Protein AF-A0A844Y4C1-F1 (afdb_monomer_lite)

Foldseek 3Di:
DDDPVCCVDPNVVVVVVVVVVVVVVVVVVVPPPPPDPPPPPPPDDPPDDD

Structure (mmCIF, N/CA/C/O backbone):
data_AF-A0A844Y4C1-F1
#
_entry.id   AF-A0A844Y4C1-F1
#
loop_
_atom_site.group_PDB
_atom_site.id
_atom_site.type_symbol
_atom_site.label_atom_id
_atom_site.label_alt_id
_atom_site.label_comp_id
_atom_site.label_asym_id
_atom_site.label_entity_id
_atom_site.label_seq_id
_atom_site.pdbx_PDB_ins_code
_atom_site.Cartn_x
_atom_site.Cartn_y
_atom_site.Cartn_z
_atom_site.occupancy
_atom_site.B_iso_or_equiv
_atom_site.auth_seq_id
_atom_site.auth_comp_id
_atom_site.auth_asym_id
_atom_site.auth_atom_id
_atom_site.pdbx_PDB_model_num
ATOM 1 N N . MET A 1 1 ? -12.247 13.858 8.414 1.00 62.59 1 MET A N 1
ATOM 2 C CA . MET A 1 1 ? -12.648 12.550 7.848 1.00 62.59 1 MET A CA 1
ATOM 3 C C . MET A 1 1 ? -11.413 11.664 7.649 1.00 62.59 1 MET A C 1
ATOM 5 O O . MET A 1 1 ? -11.179 11.142 6.573 1.00 62.59 1 MET A O 1
ATOM 9 N N . TYR A 1 2 ? -10.594 11.524 8.694 1.00 63.78 2 TYR A N 1
ATOM 10 C CA . TYR A 1 2 ? -9.456 10.609 8.727 1.00 63.78 2 TYR A CA 1
ATOM 11 C C . TYR A 1 2 ? -9.453 10.021 10.130 1.00 63.78 2 TYR A C 1
ATOM 13 O O . TYR A 1 2 ? -9.145 10.723 11.092 1.00 63.78 2 TYR A O 1
ATOM 21 N N . ASP A 1 3 ? -9.939 8.791 10.262 1.00 79.38 3 ASP A N 1
ATOM 22 C CA . ASP A 1 3 ? -9.996 8.122 11.555 1.00 79.38 3 ASP A CA 1
ATOM 23 C C . ASP A 1 3 ? -8.792 7.192 11.683 1.00 79.38 3 ASP A C 1
ATOM 25 O O . ASP A 1 3 ? -8.735 6.123 11.076 1.00 79.38 3 ASP A O 1
ATOM 29 N N . LEU A 1 4 ? -7.820 7.600 12.499 1.00 81.62 4 LEU A N 1
ATOM 30 C CA . LEU A 1 4 ? -6.627 6.807 12.798 1.00 81.62 4 LEU A CA 1
ATOM 31 C C . LEU A 1 4 ? -6.968 5.448 13.432 1.00 81.62 4 LEU A C 1
ATOM 33 O O . LEU A 1 4 ? -6.163 4.516 13.370 1.00 81.62 4 LEU A O 1
ATOM 37 N N . ARG A 1 5 ? -8.163 5.298 14.017 1.00 86.12 5 ARG A N 1
ATOM 38 C CA . ARG A 1 5 ? -8.631 4.031 14.593 1.00 86.12 5 ARG A CA 1
ATOM 39 C C . ARG A 1 5 ? -8.900 2.985 13.516 1.00 86.12 5 ARG A C 1
ATOM 41 O O . ARG A 1 5 ? -8.754 1.798 13.802 1.00 86.12 5 ARG A O 1
ATOM 48 N N . PHE A 1 6 ? -9.212 3.397 12.286 1.00 85.81 6 PHE A N 1
ATOM 49 C CA . PHE A 1 6 ? -9.433 2.484 11.163 1.00 85.81 6 PHE A CA 1
ATOM 50 C C . PHE A 1 6 ? -8.221 1.571 10.927 1.00 85.81 6 PHE A C 1
ATOM 52 O O . PHE A 1 6 ? -8.389 0.362 10.777 1.00 85.81 6 PHE A O 1
ATOM 59 N N . PHE A 1 7 ? -6.999 2.104 11.017 1.00 84.62 7 PHE A N 1
ATOM 60 C CA . PHE A 1 7 ? -5.758 1.338 10.823 1.00 84.62 7 PHE A CA 1
ATOM 61 C C . PHE A 1 7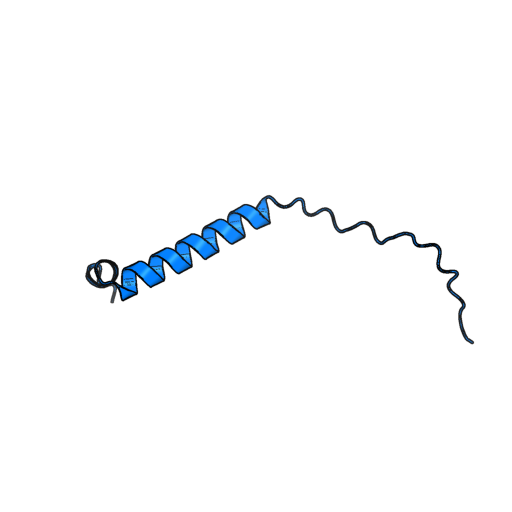 ? -5.483 0.296 11.910 1.00 84.62 7 PHE A C 1
ATOM 63 O O . PHE A 1 7 ? -4.690 -0.617 11.696 1.00 84.62 7 PHE A O 1
ATOM 70 N N . ARG A 1 8 ? -6.147 0.403 13.068 1.00 88.50 8 ARG A N 1
ATOM 71 C CA . ARG A 1 8 ? -6.056 -0.590 14.150 1.00 88.50 8 ARG A CA 1
ATOM 72 C C . ARG A 1 8 ? -7.014 -1.764 13.948 1.00 88.50 8 ARG A C 1
ATOM 74 O O . ARG A 1 8 ? -6.927 -2.752 14.671 1.00 88.50 8 ARG A O 1
ATOM 81 N N . THR A 1 9 ? -7.939 -1.664 12.995 1.00 94.44 9 THR A N 1
ATOM 82 C CA . THR A 1 9 ? -8.848 -2.760 12.646 1.00 94.44 9 THR A CA 1
ATOM 83 C C . THR A 1 9 ? -8.159 -3.760 11.719 1.00 94.44 9 THR A C 1
ATOM 85 O O . THR A 1 9 ? -7.227 -3.411 10.994 1.00 94.44 9 THR A O 1
ATOM 88 N N . ARG A 1 10 ? -8.650 -5.006 11.679 1.00 91.38 10 ARG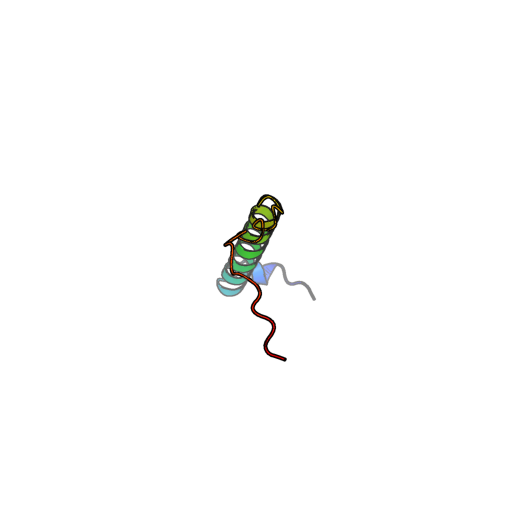 A N 1
ATOM 89 C CA . ARG A 1 10 ? -8.152 -6.017 10.727 1.00 91.38 10 ARG A CA 1
ATOM 90 C C . ARG A 1 10 ? -8.308 -5.567 9.271 1.00 91.38 10 ARG A C 1
ATOM 92 O O . ARG A 1 10 ? -7.422 -5.818 8.464 1.00 91.38 10 ARG A O 1
ATOM 99 N N . LEU A 1 11 ? -9.404 -4.872 8.959 1.00 92.56 11 LEU A N 1
ATOM 100 C CA . LEU A 1 11 ? -9.668 -4.337 7.624 1.00 92.56 11 LEU A CA 1
ATOM 101 C C . LEU A 1 11 ? -8.658 -3.247 7.246 1.00 92.56 11 LEU A C 1
ATOM 103 O O . LEU A 1 11 ? -8.073 -3.302 6.169 1.00 92.56 11 LEU A O 1
ATOM 107 N N . GLY A 1 12 ? -8.412 -2.291 8.145 1.00 91.38 12 GLY A N 1
ATOM 108 C CA . GLY A 1 12 ? -7.423 -1.238 7.915 1.00 91.38 12 GLY A CA 1
ATOM 109 C C . GLY A 1 12 ? -5.997 -1.776 7.811 1.00 91.38 12 GLY A C 1
ATOM 110 O O . GLY A 1 12 ? -5.223 -1.286 6.992 1.00 91.38 12 GLY A O 1
ATOM 111 N N . HIS A 1 13 ? -5.666 -2.822 8.573 1.00 92.31 13 HIS A N 1
ATOM 112 C CA . HIS A 1 13 ? -4.379 -3.504 8.455 1.00 92.31 13 HIS A CA 1
ATOM 113 C C . HIS A 1 13 ? -4.226 -4.194 7.093 1.00 92.31 13 HIS A C 1
ATOM 115 O O . HIS A 1 13 ? -3.224 -3.984 6.416 1.00 92.31 13 HIS A O 1
ATOM 121 N N . ALA A 1 14 ? -5.237 -4.946 6.644 1.00 94.81 14 ALA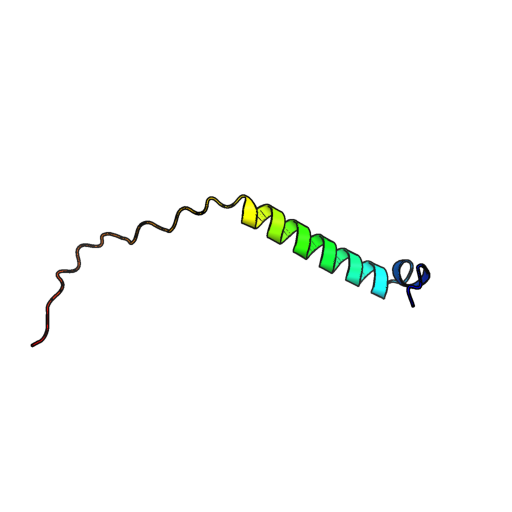 A N 1
ATOM 122 C CA . ALA A 1 14 ? -5.229 -5.579 5.324 1.00 94.81 14 ALA A CA 1
ATOM 123 C C . ALA A 1 14 ? -5.121 -4.549 4.185 1.00 94.81 14 ALA A C 1
ATOM 125 O O . ALA A 1 14 ? -4.343 -4.740 3.251 1.00 94.81 14 ALA A O 1
ATOM 126 N N . ALA A 1 15 ? -5.842 -3.428 4.290 1.00 93.06 15 ALA A N 1
ATOM 127 C CA . ALA A 1 15 ? -5.749 -2.333 3.330 1.00 93.06 15 ALA A CA 1
ATOM 128 C C . ALA A 1 15 ? -4.327 -1.747 3.272 1.00 93.06 15 ALA A C 1
ATOM 130 O O . ALA A 1 15 ? -3.771 -1.587 2.187 1.00 93.06 15 ALA A O 1
ATOM 131 N N . MET A 1 16 ? -3.705 -1.494 4.429 1.00 94.38 16 MET A N 1
ATOM 132 C CA . MET A 1 16 ? -2.326 -0.998 4.500 1.00 94.38 16 MET A CA 1
ATOM 133 C C . MET A 1 16 ? -1.314 -1.986 3.916 1.00 94.38 16 MET A C 1
ATOM 135 O O . MET A 1 16 ? -0.426 -1.574 3.173 1.00 94.38 16 MET A O 1
ATOM 139 N N . VAL A 1 17 ? -1.471 -3.286 4.184 1.00 95.12 17 VAL A N 1
ATOM 140 C CA . VAL A 1 17 ? -0.626 -4.335 3.593 1.00 95.12 17 VAL A CA 1
ATOM 141 C C . VAL A 1 17 ? -0.765 -4.360 2.068 1.00 95.12 17 VAL A C 1
ATOM 143 O O . VAL A 1 17 ? 0.244 -4.432 1.370 1.00 95.12 17 VAL A O 1
ATOM 146 N N . SER A 1 18 ? -1.983 -4.233 1.533 1.00 94.38 18 SER A N 1
ATOM 147 C CA . SER A 1 18 ? -2.212 -4.172 0.083 1.00 94.38 18 SER A CA 1
ATOM 148 C C . SER A 1 18 ? -1.537 -2.958 -0.559 1.00 94.38 18 SER A C 1
ATOM 150 O O . SER A 1 18 ? -0.913 -3.086 -1.612 1.00 94.38 18 SER A O 1
ATOM 152 N N . VAL A 1 19 ? -1.644 -1.782 0.068 1.00 94.56 19 VAL A N 1
ATOM 153 C CA . VAL A 1 19 ? -0.988 -0.559 -0.419 1.00 94.56 19 VAL A CA 1
ATOM 154 C C . VAL A 1 19 ? 0.532 -0.713 -0.364 1.00 94.56 19 VAL A C 1
ATOM 156 O O . VAL A 1 19 ? 1.210 -0.416 -1.344 1.00 94.56 19 VAL A O 1
ATOM 159 N N . ALA A 1 20 ? 1.073 -1.241 0.735 1.00 95.31 20 ALA A N 1
ATOM 160 C CA . ALA A 1 20 ? 2.506 -1.488 0.873 1.00 95.31 20 ALA A CA 1
ATOM 161 C C . ALA A 1 20 ? 3.028 -2.475 -0.187 1.00 95.31 20 ALA A C 1
ATOM 163 O O . ALA A 1 20 ? 4.079 -2.236 -0.785 1.00 95.31 20 ALA A O 1
ATOM 164 N N . ALA A 1 21 ? 2.278 -3.544 -0.475 1.00 95.62 21 ALA A N 1
ATOM 165 C CA . ALA A 1 21 ? 2.616 -4.505 -1.522 1.00 95.62 21 ALA A CA 1
ATOM 166 C C . ALA A 1 21 ? 2.624 -3.851 -2.912 1.00 95.62 21 ALA A C 1
ATOM 168 O O . ALA A 1 21 ? 3.576 -4.035 -3.669 1.00 95.62 21 ALA A O 1
ATOM 169 N N . MET A 1 22 ? 1.612 -3.034 -3.223 1.00 95.50 22 MET A N 1
ATOM 170 C CA . MET A 1 22 ? 1.538 -2.292 -4.484 1.00 95.50 22 MET A CA 1
ATOM 171 C C . MET A 1 22 ? 2.721 -1.330 -4.649 1.00 95.50 22 MET A C 1
ATOM 173 O O . MET A 1 22 ? 3.358 -1.316 -5.700 1.00 95.50 22 MET A O 1
ATOM 177 N N . VAL A 1 23 ? 3.055 -0.562 -3.60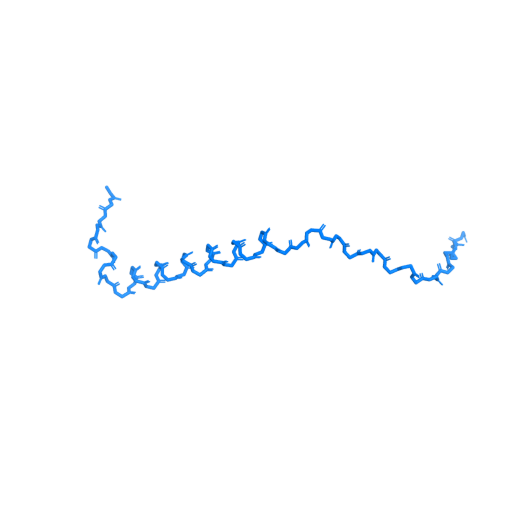9 1.00 95.12 23 VAL A N 1
ATOM 178 C CA . VAL A 1 23 ? 4.195 0.370 -3.635 1.00 95.12 23 VAL A CA 1
ATOM 179 C C . VAL A 1 23 ? 5.509 -0.382 -3.829 1.00 95.12 23 VAL A C 1
ATOM 181 O O . VAL A 1 23 ? 6.324 0.016 -4.658 1.00 95.12 23 VAL A O 1
ATOM 184 N N . THR A 1 24 ? 5.693 -1.499 -3.122 1.00 91.75 24 THR A N 1
ATOM 185 C CA . THR A 1 24 ? 6.883 -2.350 -3.268 1.00 91.75 24 THR A CA 1
ATOM 186 C C . THR A 1 24 ? 7.001 -2.897 -4.687 1.00 91.75 24 THR A C 1
ATOM 188 O O . THR A 1 24 ? 8.071 -2.814 -5.284 1.00 91.75 24 THR A O 1
ATOM 191 N N . PHE A 1 25 ? 5.905 -3.402 -5.259 1.00 90.69 25 PHE A N 1
ATOM 192 C CA . PHE A 1 25 ? 5.878 -3.909 -6.630 1.00 90.69 25 PHE A CA 1
ATOM 193 C C . PHE A 1 25 ? 6.254 -2.827 -7.648 1.00 90.69 25 PHE A C 1
ATOM 195 O O . PHE A 1 25 ? 7.091 -3.069 -8.513 1.00 90.69 25 PHE A O 1
ATOM 202 N N . ILE A 1 26 ? 5.689 -1.624 -7.524 1.00 88.88 26 ILE A N 1
ATOM 203 C CA . ILE A 1 26 ? 5.994 -0.499 -8.420 1.00 88.88 26 ILE A CA 1
ATOM 204 C C . ILE A 1 26 ? 7.459 -0.072 -8.283 1.00 88.88 26 ILE A C 1
ATOM 206 O O . ILE A 1 26 ? 8.127 0.139 -9.292 1.00 88.88 26 ILE A O 1
ATOM 210 N N . ALA A 1 27 ? 7.974 0.026 -7.055 1.00 88.06 27 ALA A N 1
ATOM 211 C CA . ALA A 1 27 ? 9.374 0.367 -6.816 1.00 88.06 27 ALA A CA 1
ATOM 212 C C . ALA A 1 27 ? 10.322 -0.658 -7.460 1.00 88.06 27 ALA A C 1
ATOM 214 O O . ALA A 1 27 ? 11.304 -0.274 -8.091 1.00 88.06 27 ALA A O 1
ATOM 215 N N . PHE A 1 28 ? 9.991 -1.949 -7.362 1.00 85.00 28 PHE A N 1
ATOM 216 C CA . PHE A 1 28 ? 10.757 -3.022 -7.996 1.00 85.00 28 PHE A CA 1
ATOM 217 C C . PHE A 1 28 ? 10.668 -2.972 -9.527 1.00 85.00 28 PHE A C 1
ATOM 219 O O . PHE A 1 28 ? 11.677 -3.134 -10.207 1.00 85.00 28 PHE A O 1
ATOM 226 N N . GLN A 1 29 ? 9.486 -2.684 -10.081 1.00 81.25 29 GLN A N 1
ATOM 227 C CA . GLN A 1 29 ? 9.297 -2.508 -11.525 1.00 81.25 29 GLN A CA 1
ATOM 228 C C . GLN A 1 29 ? 10.052 -1.296 -12.076 1.00 81.25 29 GLN A C 1
ATOM 230 O O . GLN A 1 29 ? 10.583 -1.359 -13.178 1.00 81.25 29 GLN A O 1
ATOM 235 N N . GLY A 1 30 ? 10.173 -0.211 -11.309 1.00 71.62 30 GLY A N 1
ATOM 236 C CA . GLY A 1 30 ? 10.999 0.940 -11.689 1.00 71.62 30 GLY A CA 1
ATOM 23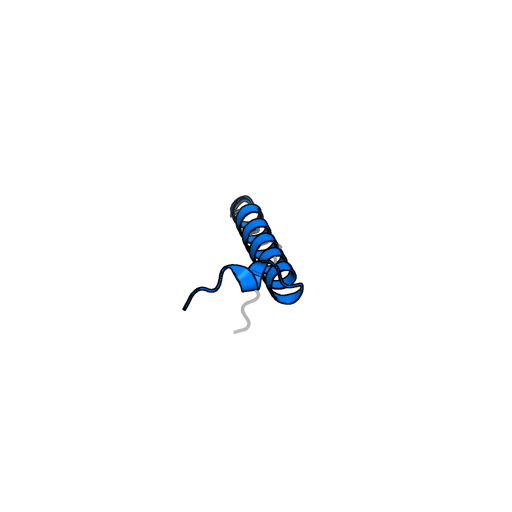7 C C . GLY A 1 30 ? 12.499 0.627 -11.767 1.00 71.62 30 GLY A C 1
ATOM 238 O O . GLY A 1 30 ? 13.242 1.374 -12.399 1.00 71.62 30 GLY A O 1
ATOM 239 N N . GLN A 1 31 ? 12.949 -0.469 -11.145 1.00 64.88 31 GLN A N 1
ATOM 240 C CA . GLN A 1 31 ? 14.318 -0.977 -11.271 1.00 64.88 31 GLN A CA 1
ATOM 241 C C . GLN A 1 31 ? 14.473 -2.014 -12.386 1.00 64.88 31 GLN A C 1
ATOM 243 O O . GLN A 1 31 ? 15.605 -2.377 -12.713 1.00 64.88 31 GLN A O 1
ATOM 248 N N . ALA A 1 32 ? 13.374 -2.493 -12.980 1.00 62.03 32 ALA A N 1
ATOM 249 C CA . ALA A 1 32 ? 13.463 -3.305 -14.179 1.00 62.03 32 ALA A CA 1
ATOM 250 C C . ALA A 1 32 ? 14.060 -2.416 -15.280 1.00 62.03 32 ALA A C 1
ATOM 252 O O . ALA A 1 32 ? 13.498 -1.357 -15.576 1.00 62.03 32 ALA A O 1
ATOM 253 N N . PRO A 1 33 ? 15.216 -2.781 -15.865 1.00 57.41 33 PRO A N 1
ATOM 254 C CA . PRO A 1 33 ? 15.768 -2.002 -16.953 1.00 57.41 33 PRO A CA 1
ATOM 255 C C . PRO A 1 33 ? 14.700 -1.914 -18.040 1.00 57.41 33 PRO A C 1
ATOM 257 O O . PRO A 1 33 ? 14.185 -2.938 -18.491 1.00 57.41 33 PRO A O 1
ATOM 260 N N . ALA A 1 34 ? 14.386 -0.692 -18.469 1.00 59.62 34 ALA A N 1
ATOM 261 C CA . ALA A 1 34 ? 13.601 -0.412 -19.663 1.00 59.62 34 ALA A CA 1
ATOM 262 C C . ALA A 1 34 ? 14.403 -0.804 -20.914 1.00 59.62 34 ALA A C 1
ATOM 264 O O . ALA A 1 34 ? 14.592 0.001 -21.818 1.00 59.62 34 ALA A O 1
ATOM 265 N N . ASN A 1 35 ? 14.952 -2.018 -20.937 1.00 59.06 35 ASN A N 1
ATOM 266 C CA . ASN A 1 35 ? 15.464 -2.614 -22.143 1.00 59.06 35 ASN A CA 1
ATOM 267 C C . ASN A 1 35 ? 14.212 -3.096 -22.878 1.00 59.06 35 ASN A C 1
ATOM 269 O O . ASN A 1 35 ? 13.636 -4.107 -22.457 1.00 59.06 35 ASN A O 1
ATOM 273 N N . PRO A 1 36 ? 13.711 -2.373 -23.901 1.00 61.84 36 PRO A N 1
ATOM 274 C CA . PRO A 1 36 ? 12.735 -2.986 -24.779 1.00 61.84 36 PRO A CA 1
ATOM 275 C C . PRO A 1 36 ? 13.354 -4.314 -25.224 1.00 61.84 36 PRO A C 1
ATOM 277 O O . PRO A 1 36 ? 14.547 -4.329 -25.549 1.00 61.84 36 PRO A O 1
ATOM 280 N N . PRO A 1 37 ? 12.621 -5.440 -25.184 1.00 60.19 37 PRO A N 1
ATOM 281 C CA . PRO A 1 37 ? 13.126 -6.644 -25.812 1.00 60.19 37 PRO A CA 1
ATOM 282 C C . PRO A 1 37 ? 13.478 -6.233 -27.237 1.00 60.19 37 PRO A C 1
ATOM 284 O O . PRO A 1 37 ? 12.601 -5.783 -27.979 1.00 60.19 37 PRO A O 1
ATOM 287 N N . ALA A 1 38 ? 14.773 -6.271 -27.570 1.00 59.47 38 ALA A N 1
ATOM 288 C CA . ALA A 1 38 ? 15.212 -6.051 -28.932 1.00 59.47 38 ALA A CA 1
ATOM 289 C C . ALA A 1 38 ? 14.317 -6.958 -29.779 1.00 59.47 38 ALA A C 1
ATOM 291 O O . ALA A 1 38 ? 14.225 -8.149 -29.446 1.00 59.47 38 ALA A O 1
ATOM 292 N N . PRO A 1 39 ? 13.567 -6.408 -30.756 1.00 60.53 39 PRO A N 1
ATOM 293 C CA . PRO A 1 39 ? 12.670 -7.225 -31.549 1.00 60.53 39 PRO A CA 1
ATOM 294 C C . PRO A 1 39 ? 13.505 -8.401 -32.042 1.00 60.53 39 PRO A C 1
ATOM 296 O O . PRO A 1 39 ? 14.628 -8.169 -32.508 1.00 60.53 39 PRO A O 1
ATOM 299 N N . PRO A 1 40 ? 13.048 -9.652 -31.852 1.00 61.19 40 PRO A N 1
ATOM 300 C CA . PRO A 1 40 ? 13.795 -10.778 -32.358 1.00 61.19 40 PRO A CA 1
ATOM 301 C C . PRO A 1 40 ? 13.961 -10.502 -33.843 1.00 61.19 40 PRO A C 1
ATOM 303 O O . PRO A 1 40 ? 12.982 -10.446 -34.586 1.00 61.19 40 PRO A O 1
ATOM 306 N N . ILE A 1 41 ? 15.200 -10.283 -34.277 1.00 59.88 41 ILE A N 1
ATOM 307 C CA . ILE A 1 41 ? 15.546 -10.287 -35.692 1.00 59.88 41 ILE A CA 1
ATOM 308 C C . ILE A 1 41 ? 15.501 -11.762 -36.100 1.00 59.88 41 ILE A C 1
ATOM 310 O O . ILE A 1 41 ? 16.506 -12.387 -36.420 1.00 59.88 41 ILE A O 1
ATOM 314 N N . SER A 1 42 ? 14.327 -12.377 -35.987 1.00 56.47 42 SER A N 1
ATOM 315 C CA . SER A 1 42 ? 14.012 -13.587 -36.708 1.00 56.47 42 SER A CA 1
ATOM 316 C C . SER A 1 42 ? 13.878 -13.129 -38.147 1.00 56.47 42 SER A C 1
ATOM 318 O O . SER A 1 42 ? 12.962 -12.370 -38.465 1.00 56.47 42 SER A O 1
ATOM 320 N N . GLY A 1 43 ? 14.838 -13.524 -38.980 1.00 56.44 43 GLY A N 1
ATOM 321 C CA . GLY A 1 43 ? 14.814 -13.320 -40.420 1.00 56.44 43 GLY A CA 1
ATOM 322 C C . GLY A 1 43 ? 13.615 -14.023 -41.045 1.00 56.44 43 GLY A C 1
ATOM 323 O O . GLY A 1 43 ? 13.754 -15.067 -41.671 1.00 56.44 43 GLY A O 1
ATOM 324 N N . PHE A 1 44 ? 12.427 -13.461 -40.863 1.00 56.44 44 PHE A N 1
ATOM 325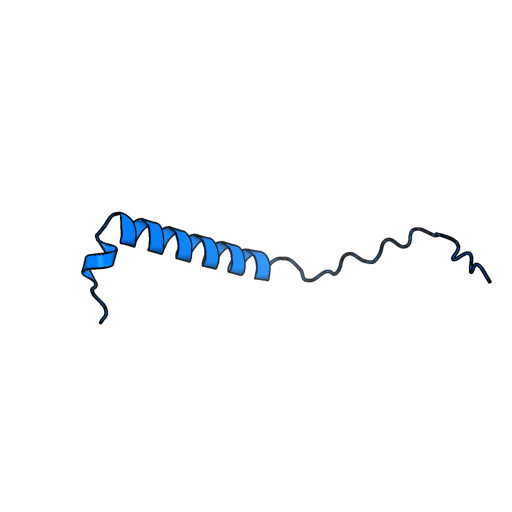 C CA . PHE A 1 44 ? 11.296 -13.745 -41.713 1.00 56.44 44 PHE A CA 1
ATOM 326 C C . PHE A 1 44 ? 11.463 -12.847 -42.925 1.00 56.44 44 PHE A C 1
ATOM 328 O O . PHE A 1 44 ? 11.409 -11.622 -42.820 1.00 56.44 44 PHE A O 1
ATOM 335 N N . ALA A 1 45 ? 11.728 -13.471 -44.071 1.00 54.44 45 ALA A N 1
ATOM 336 C CA . ALA A 1 45 ? 11.560 -12.815 -45.350 1.00 54.44 45 ALA A CA 1
ATOM 337 C C . ALA A 1 45 ? 10.142 -12.235 -45.372 1.00 54.44 45 ALA A C 1
ATOM 339 O O . ALA A 1 45 ? 9.160 -12.976 -45.313 1.00 54.44 45 ALA A O 1
ATOM 340 N N . GLN A 1 46 ? 10.050 -10.909 -45.380 1.00 61.22 46 GLN A N 1
ATOM 341 C CA . GLN A 1 46 ? 8.814 -10.189 -45.622 1.00 61.22 46 GLN A CA 1
ATOM 342 C C . GLN A 1 46 ? 8.381 -10.533 -47.050 1.00 61.22 46 GLN A C 1
ATOM 344 O O . GLN A 1 46 ? 8.838 -9.921 -48.010 1.00 61.22 46 GLN A O 1
ATOM 349 N N . VAL A 1 47 ? 7.571 -11.581 -47.203 1.00 64.06 47 VAL A N 1
ATOM 350 C CA . VAL A 1 47 ? 6.910 -11.877 -48.473 1.00 64.06 47 VAL A CA 1
ATOM 351 C C . VAL A 1 47 ? 5.705 -10.953 -48.546 1.00 64.06 47 VAL A C 1
ATOM 353 O O . VAL A 1 47 ? 4.703 -11.152 -47.862 1.00 64.06 47 VAL A O 1
ATOM 356 N N . GLU A 1 48 ? 5.851 -9.897 -49.334 1.00 63.31 48 GLU A N 1
ATOM 357 C CA . GLU A 1 48 ? 4.777 -8.990 -49.712 1.00 63.31 48 GLU A CA 1
ATOM 358 C C . GLU A 1 48 ? 3.822 -9.754 -50.645 1.00 63.31 48 GLU A C 1
ATOM 360 O O . GLU A 1 48 ? 4.199 -10.118 -51.758 1.00 63.31 48 GLU A O 1
ATOM 365 N N . LEU A 1 49 ? 2.614 -10.083 -50.173 1.00 58.16 49 LEU A N 1
ATOM 366 C CA . LEU A 1 49 ? 1.545 -10.556 -51.055 1.00 58.16 49 LEU A CA 1
ATOM 367 C C . LEU A 1 49 ? 0.906 -9.323 -51.702 1.00 58.16 49 LEU A C 1
ATOM 369 O O . LEU A 1 49 ? 0.125 -8.626 -51.052 1.00 58.16 49 LEU A O 1
ATOM 373 N N . ALA A 1 50 ? 1.288 -9.064 -52.953 1.00 61.97 50 ALA A N 1
ATOM 374 C CA . ALA A 1 50 ? 0.564 -8.195 -53.879 1.00 61.97 50 ALA A CA 1
ATOM 375 C C . ALA A 1 50 ? -0.622 -8.938 -54.513 1.00 61.97 50 ALA A C 1
ATOM 377 O O . ALA A 1 50 ? -0.504 -10.170 -54.719 1.00 61.97 50 ALA A O 1
#

Secondary structure (DSSP, 8-state):
---TTGGGSHHHHHHHHHHHHHHHHHHHHHTS------------------

Radius of gyration: 23.28 Å; chains: 1; bounding box: 28×26×68 Å

Sequence (50 aa):
MYDLRFFRTRLGHAAMVSVAAMVTFIAFQGQAPANPPAPPISGFAQVELA

pLDDT: mean 76.76, std 15.41, range [54.44, 95.62]

Organism: NCBI:txid994320